Protein AF-A0A9X4C7E5-F1 (afdb_monomer_lite)

Organism: NCBI:txid2745512

Structure (mmCIF, N/CA/C/O backbone):
data_AF-A0A9X4C7E5-F1
#
_entry.id   AF-A0A9X4C7E5-F1
#
loop_
_atom_site.group_PDB
_atom_site.id
_atom_site.type_symbol
_atom_site.label_atom_id
_atom_site.label_alt_id
_atom_site.label_comp_id
_atom_site.label_asym_id
_atom_site.label_entity_id
_atom_site.label_seq_id
_atom_site.pdbx_PDB_ins_code
_atom_site.Cartn_x
_atom_site.Cartn_y
_atom_site.Cartn_z
_atom_site.occupancy
_atom_site.B_iso_or_equiv
_atom_site.auth_seq_id
_atom_site.auth_comp_id
_atom_site.auth_asym_id
_atom_site.auth_atom_id
_atom_site.pdbx_PDB_model_num
ATOM 1 N N . MET A 1 1 ? 2.922 12.675 26.746 1.00 37.78 1 MET A N 1
ATOM 2 C CA . MET A 1 1 ? 3.097 11.301 26.228 1.00 37.78 1 MET A CA 1
ATOM 3 C C . MET A 1 1 ? 2.728 11.333 24.755 1.00 37.78 1 MET A C 1
ATOM 5 O O . MET A 1 1 ? 1.551 11.490 24.468 1.00 37.78 1 MET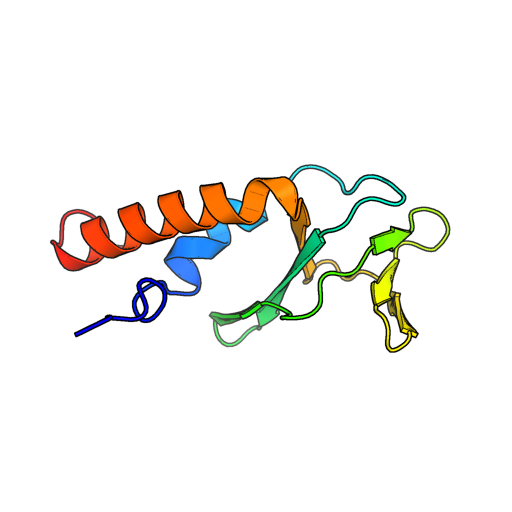 A O 1
ATOM 9 N N . ASN A 1 2 ? 3.703 11.260 23.844 1.00 40.12 2 ASN A N 1
ATOM 10 C CA . ASN A 1 2 ? 3.415 11.050 22.422 1.00 40.12 2 ASN A CA 1
ATOM 11 C C . ASN A 1 2 ? 2.929 9.608 22.277 1.00 40.12 2 ASN A C 1
ATOM 13 O O . ASN A 1 2 ? 3.735 8.680 22.313 1.00 40.12 2 ASN A O 1
ATOM 17 N N . ARG A 1 3 ? 1.609 9.409 22.223 1.00 50.41 3 ARG A N 1
ATOM 18 C CA . ARG A 1 3 ? 1.069 8.160 21.693 1.00 50.41 3 ARG A CA 1
ATOM 19 C C . ARG A 1 3 ? 1.379 8.191 20.207 1.00 50.41 3 ARG A C 1
ATOM 21 O O . ARG A 1 3 ? 1.004 9.150 19.545 1.00 50.41 3 ARG A O 1
ATOM 28 N N . ASP A 1 4 ? 2.119 7.196 19.742 1.00 53.78 4 ASP A N 1
ATOM 29 C CA . ASP A 1 4 ? 2.227 6.911 18.320 1.00 53.78 4 ASP A CA 1
ATOM 30 C C . ASP A 1 4 ? 0.789 6.775 17.788 1.00 53.78 4 ASP A C 1
ATOM 32 O O . ASP A 1 4 ? 0.082 5.862 18.236 1.00 53.78 4 ASP A O 1
ATOM 36 N N . PRO A 1 5 ? 0.300 7.733 16.980 1.00 52.72 5 PRO A N 1
ATOM 37 C CA . PRO A 1 5 ? -1.119 7.817 16.636 1.00 52.72 5 PRO A CA 1
ATOM 38 C C . PRO A 1 5 ? -1.571 6.584 15.832 1.00 52.72 5 PRO A C 1
ATOM 40 O O . PRO A 1 5 ? -2.727 6.173 15.897 1.00 52.72 5 PRO A O 1
ATOM 43 N N . TRP A 1 6 ? -0.609 5.882 15.230 1.00 60.09 6 TRP A N 1
ATOM 44 C CA . TRP A 1 6 ? -0.804 4.698 14.403 1.00 60.09 6 TRP A CA 1
ATOM 45 C C . TRP A 1 6 ? -0.857 3.377 15.175 1.00 60.09 6 TRP A C 1
ATOM 47 O O . TRP A 1 6 ? -1.202 2.356 14.588 1.00 60.09 6 TRP A O 1
ATOM 57 N N . ARG A 1 7 ? -0.545 3.357 16.483 1.00 65.56 7 ARG A N 1
ATOM 58 C CA . ARG A 1 7 ? -0.474 2.116 17.298 1.00 65.56 7 ARG A CA 1
ATOM 59 C C . ARG A 1 7 ? -1.780 1.311 17.307 1.00 65.56 7 ARG A C 1
ATOM 61 O O . ARG A 1 7 ? -1.811 0.139 17.670 1.00 65.56 7 ARG A O 1
ATOM 68 N N . ASP A 1 8 ? -2.849 1.993 16.952 1.00 77.44 8 ASP A N 1
ATOM 69 C CA . ASP A 1 8 ? -4.220 1.641 17.218 1.00 77.44 8 ASP A CA 1
ATOM 70 C C . ASP A 1 8 ? -5.027 1.375 15.935 1.00 77.44 8 ASP A C 1
ATOM 72 O O . ASP A 1 8 ? -6.172 0.922 16.017 1.00 77.44 8 ASP A O 1
ATOM 76 N N . VAL A 1 9 ? -4.430 1.626 14.766 1.00 81.50 9 VAL A N 1
ATOM 77 C CA . VAL A 1 9 ? -4.979 1.310 13.441 1.00 81.50 9 VAL A CA 1
ATOM 78 C C . VAL A 1 9 ? -4.705 -0.161 13.135 1.00 81.50 9 VAL A C 1
ATOM 80 O O . VAL A 1 9 ? -3.570 -0.624 13.234 1.00 81.50 9 VAL A O 1
ATOM 83 N N . THR A 1 10 ? -5.745 -0.912 12.779 1.00 82.62 10 THR A N 1
ATOM 84 C CA . THR A 1 10 ? -5.618 -2.324 12.386 1.00 82.62 10 THR A CA 1
ATOM 85 C C . THR A 1 10 ? -5.649 -2.501 10.873 1.00 82.62 10 THR A C 1
ATOM 87 O O . THR A 1 10 ? -6.012 -1.586 10.138 1.00 82.62 10 THR A O 1
ATOM 90 N N . ALA A 1 11 ? -5.283 -3.699 10.409 1.00 79.38 11 ALA A N 1
ATOM 91 C CA . ALA A 1 11 ? -5.373 -4.082 9.003 1.00 79.38 11 ALA A CA 1
ATOM 92 C C . ALA A 1 11 ? -6.764 -3.796 8.412 1.00 79.38 11 ALA A C 1
ATOM 94 O O . ALA A 1 11 ? -6.854 -3.173 7.364 1.00 79.38 11 ALA A O 1
ATOM 95 N N . GLU A 1 12 ? -7.831 -4.161 9.126 1.00 82.88 12 GLU A N 1
ATOM 96 C CA . GLU A 1 12 ? -9.228 -3.939 8.720 1.00 82.88 12 GLU A CA 1
ATOM 97 C C . GLU A 1 12 ? -9.591 -2.455 8.580 1.00 82.88 12 GLU A C 1
ATOM 99 O O . GLU A 1 12 ? -10.385 -2.087 7.721 1.00 82.88 12 GLU A O 1
ATOM 104 N N . ASP A 1 13 ? -9.001 -1.581 9.402 1.00 86.19 13 ASP A N 1
ATOM 105 C CA . ASP A 1 13 ? -9.271 -0.142 9.331 1.00 86.19 13 ASP A CA 1
ATOM 106 C C . ASP A 1 13 ? -8.641 0.481 8.072 1.00 86.19 13 ASP A C 1
ATOM 108 O O . ASP A 1 13 ? -9.118 1.506 7.573 1.00 86.19 13 ASP A O 1
A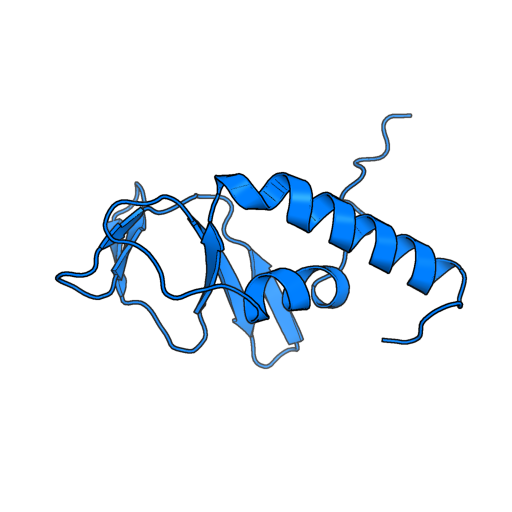TOM 112 N N . LEU A 1 14 ? -7.561 -0.126 7.573 1.00 86.94 14 LEU A N 1
ATOM 113 C CA . LEU A 1 14 ? -6.730 0.398 6.497 1.00 86.94 14 LEU A CA 1
ATOM 114 C C . LEU A 1 14 ? -6.994 -0.291 5.145 1.00 86.94 14 LEU A C 1
ATOM 116 O O . LEU A 1 14 ? -6.928 0.374 4.115 1.00 86.94 14 LEU A O 1
ATOM 120 N N . LEU A 1 15 ? -7.347 -1.580 5.138 1.00 88.25 15 LEU A N 1
ATOM 121 C CA . LEU A 1 15 ? -7.628 -2.384 3.941 1.00 88.25 15 LEU A CA 1
ATOM 122 C C . LEU A 1 15 ? -8.626 -1.721 2.967 1.00 88.25 15 LEU A C 1
ATOM 124 O O . LEU A 1 15 ? -8.323 -1.695 1.774 1.00 88.25 15 LEU A O 1
ATOM 128 N N . PRO A 1 16 ? -9.728 -1.080 3.415 1.00 89.81 16 PRO A N 1
ATOM 129 C CA . PRO A 1 16 ? -10.648 -0.403 2.500 1.00 89.81 16 PRO A CA 1
ATOM 130 C C . PRO A 1 16 ? -9.997 0.713 1.671 1.00 89.81 16 PRO A C 1
ATOM 132 O O . PRO A 1 16 ? -10.439 1.001 0.563 1.00 89.81 16 PRO A O 1
ATOM 135 N N . GLU A 1 17 ? -8.950 1.366 2.178 1.00 91.06 17 GLU A N 1
ATOM 136 C CA . GLU A 1 17 ? -8.235 2.405 1.419 1.00 91.06 17 GLU A CA 1
ATOM 137 C C . GLU A 1 17 ? -7.426 1.802 0.272 1.00 91.06 17 GLU A C 1
ATOM 139 O O . GLU A 1 17 ? -7.276 2.411 -0.783 1.00 91.06 17 GLU A O 1
ATOM 144 N N . PHE A 1 18 ? -6.928 0.589 0.481 1.00 90.00 18 PHE A N 1
ATOM 145 C CA . PHE A 1 18 ? -6.150 -0.159 -0.488 1.00 90.00 18 PHE A CA 1
ATOM 146 C C . PHE A 1 18 ? -7.028 -0.857 -1.538 1.00 90.00 18 PHE A C 1
ATOM 148 O O . PHE A 1 18 ? -6.671 -0.879 -2.712 1.00 90.00 18 PHE A O 1
ATOM 155 N N . GLU A 1 19 ? -8.182 -1.396 -1.143 1.00 86.25 19 GLU A N 1
ATOM 156 C CA . GLU A 1 19 ? -9.137 -2.056 -2.050 1.00 86.25 19 GLU A CA 1
ATOM 157 C C . GLU A 1 19 ? -9.766 -1.091 -3.062 1.00 86.25 19 GLU A C 1
ATOM 159 O O . GLU A 1 19 ? -10.065 -1.473 -4.190 1.00 86.25 19 GLU A O 1
ATOM 164 N N . ASN A 1 20 ? -9.935 0.176 -2.680 1.00 79.56 20 ASN A N 1
ATOM 165 C CA . ASN A 1 20 ? -10.515 1.209 -3.542 1.00 79.56 20 ASN A CA 1
ATOM 166 C C . ASN A 1 20 ? -9.496 1.867 -4.489 1.00 79.56 20 ASN A C 1
ATOM 168 O O . ASN A 1 20 ? -9.807 2.860 -5.154 1.00 79.56 20 ASN A O 1
ATOM 172 N N . SER A 1 21 ? -8.269 1.354 -4.531 1.00 79.00 21 SER A N 1
ATOM 173 C CA . SER A 1 21 ? -7.194 1.933 -5.324 1.00 79.00 21 SER A CA 1
ATOM 174 C C . SER A 1 21 ? -7.414 1.742 -6.822 1.00 79.00 21 SER A C 1
ATOM 176 O O . SER A 1 21 ? -7.873 0.701 -7.289 1.00 79.00 21 SER A O 1
ATOM 178 N N . GLN A 1 22 ? -7.062 2.766 -7.596 1.00 85.56 22 GLN A N 1
ATOM 179 C CA . GLN A 1 22 ? -7.101 2.708 -9.058 1.00 85.56 22 GLN A CA 1
ATOM 180 C C . GLN A 1 22 ? -5.938 1.876 -9.612 1.00 85.56 22 GLN A C 1
ATOM 182 O O . GLN A 1 22 ? -4.977 1.582 -8.900 1.00 85.56 22 GLN A O 1
ATOM 187 N N . GLU A 1 23 ? -5.996 1.526 -10.901 1.00 90.69 23 GLU A N 1
ATOM 188 C CA . GLU A 1 23 ? -4.870 0.875 -11.579 1.00 90.69 23 GLU A CA 1
ATOM 189 C C . GLU A 1 23 ? -3.563 1.671 -11.393 1.00 90.69 23 GLU A C 1
ATOM 191 O O . GLU A 1 23 ? -3.573 2.905 -11.451 1.00 90.69 23 GLU A O 1
ATOM 196 N N . PRO A 1 24 ? -2.424 0.991 -11.171 1.00 93.44 24 PRO A N 1
ATOM 197 C CA . PRO A 1 24 ? -1.168 1.670 -10.919 1.00 93.44 24 PRO A CA 1
ATOM 198 C C . PRO A 1 24 ? -0.622 2.343 -12.191 1.00 93.44 24 PRO A C 1
ATOM 200 O O . PRO A 1 24 ? -0.635 1.795 -13.296 1.00 93.44 24 PRO A O 1
ATOM 203 N N . GLU A 1 25 ? -0.103 3.552 -12.013 1.00 95.25 25 GLU A N 1
ATOM 204 C CA . GLU A 1 25 ? 0.486 4.405 -13.037 1.00 95.25 25 GLU A CA 1
ATOM 205 C C . GLU A 1 25 ? 1.985 4.118 -13.165 1.00 95.25 25 GLU A C 1
ATOM 207 O O . GLU A 1 25 ? 2.710 3.992 -12.173 1.00 95.25 25 GLU A O 1
ATOM 212 N N . ASP A 1 26 ? 2.467 4.008 -14.404 1.00 96.94 26 ASP A N 1
ATOM 213 C CA . ASP A 1 26 ? 3.872 3.705 -14.679 1.00 96.94 26 ASP A CA 1
ATOM 214 C C . ASP A 1 26 ? 4.797 4.804 -14.136 1.00 96.94 26 ASP A C 1
ATOM 216 O O . ASP A 1 26 ? 4.592 5.991 -14.390 1.00 96.94 26 ASP A O 1
ATOM 220 N N . GLY A 1 27 ?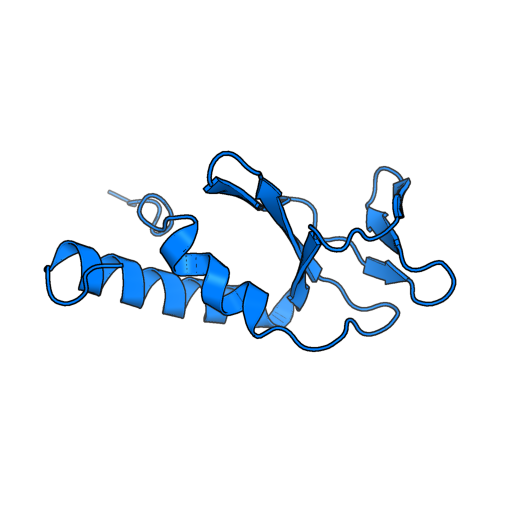 5.826 4.409 -13.387 1.00 95.38 27 GLY A N 1
ATOM 221 C CA . GLY A 1 27 ? 6.798 5.327 -12.796 1.00 95.38 27 GLY A CA 1
ATOM 222 C C . GLY A 1 27 ? 6.322 6.083 -11.550 1.00 95.38 27 GLY A C 1
ATOM 223 O O . GLY A 1 27 ? 7.092 6.883 -11.017 1.00 95.38 27 GLY A O 1
ATOM 224 N N . ALA A 1 28 ? 5.109 5.840 -11.046 1.00 96.12 28 ALA A N 1
ATOM 225 C CA . ALA A 1 28 ? 4.635 6.425 -9.790 1.00 96.12 28 ALA A CA 1
ATOM 226 C C . ALA A 1 28 ? 5.072 5.605 -8.561 1.00 96.12 28 ALA A C 1
ATOM 228 O O . ALA A 1 28 ? 5.346 4.407 -8.663 1.00 96.12 28 ALA A O 1
ATOM 229 N N . ARG A 1 29 ? 5.148 6.263 -7.393 1.00 96.12 29 ARG A N 1
ATOM 230 C CA . ARG A 1 29 ? 5.486 5.639 -6.100 1.00 96.12 29 ARG A CA 1
ATOM 231 C C . ARG A 1 29 ? 4.245 5.176 -5.359 1.00 96.12 29 ARG A C 1
ATOM 233 O O . ARG A 1 29 ? 3.256 5.908 -5.270 1.00 96.12 29 ARG A O 1
ATOM 240 N N . TYR A 1 30 ? 4.351 4.002 -4.754 1.00 96.06 30 TYR A N 1
ATOM 241 C CA . TYR A 1 30 ? 3.249 3.352 -4.064 1.00 96.06 30 TYR A CA 1
ATOM 242 C C . TYR A 1 30 ? 3.624 2.933 -2.652 1.00 96.06 30 TYR A C 1
ATOM 244 O O . TYR A 1 30 ? 4.773 2.632 -2.334 1.00 96.06 30 TYR A O 1
ATOM 252 N N . VAL A 1 31 ? 2.610 2.883 -1.802 1.00 94.62 31 VAL A N 1
ATOM 253 C CA . VAL A 1 31 ? 2.580 1.994 -0.651 1.00 94.62 31 VAL A CA 1
ATOM 254 C C . VAL A 1 31 ? 2.039 0.668 -1.138 1.00 94.62 31 VAL A C 1
ATOM 256 O O . VAL A 1 31 ? 0.958 0.643 -1.715 1.00 94.62 31 VAL A O 1
ATOM 259 N N . VAL A 1 32 ? 2.770 -0.414 -0.901 1.00 93.62 32 VAL A N 1
ATOM 260 C CA . VAL A 1 32 ? 2.305 -1.763 -1.224 1.00 93.62 32 VAL A CA 1
ATOM 261 C C . VAL A 1 32 ? 2.007 -2.484 0.078 1.00 93.62 32 VAL A C 1
ATOM 263 O O . VAL A 1 32 ? 2.761 -2.368 1.048 1.00 93.62 32 VAL A O 1
ATOM 266 N N . ALA A 1 33 ? 0.908 -3.218 0.101 1.00 92.06 33 ALA A N 1
ATOM 267 C CA . ALA A 1 33 ? 0.519 -4.083 1.193 1.00 92.06 33 ALA A CA 1
ATOM 268 C C . ALA A 1 33 ? 0.175 -5.474 0.658 1.00 92.06 33 ALA A C 1
ATOM 270 O O . ALA A 1 33 ? -0.152 -5.636 -0.512 1.00 92.06 33 ALA A O 1
ATOM 271 N N . ARG A 1 34 ? 0.258 -6.487 1.512 1.00 89.25 34 ARG A N 1
ATOM 272 C CA . ARG A 1 34 ? -0.199 -7.846 1.213 1.00 89.25 34 ARG A CA 1
ATOM 273 C C . ARG A 1 34 ? -1.166 -8.298 2.267 1.00 89.25 34 ARG A C 1
ATOM 275 O O . ARG A 1 34 ? -0.862 -8.147 3.447 1.00 89.25 34 ARG A O 1
ATOM 282 N N . HIS A 1 35 ? -2.276 -8.878 1.843 1.00 81.25 35 HIS A N 1
ATOM 283 C CA . HIS A 1 35 ? -3.230 -9.492 2.749 1.00 81.25 35 HIS A CA 1
ATOM 284 C C . HIS A 1 35 ? -3.039 -11.009 2.705 1.00 81.25 35 HIS A C 1
ATOM 286 O O . HIS A 1 35 ? -3.362 -11.653 1.708 1.00 81.25 35 HIS A O 1
ATOM 292 N N . GLY A 1 36 ? -2.428 -11.558 3.756 1.00 73.50 36 GLY A N 1
ATOM 293 C CA . GLY A 1 36 ? -2.173 -12.990 3.867 1.00 73.50 36 GLY A CA 1
ATOM 294 C C . GLY A 1 36 ? -3.444 -13.794 4.175 1.00 73.50 36 GLY A C 1
ATOM 295 O O . GLY A 1 36 ? -4.432 -13.242 4.661 1.00 73.50 36 GLY A O 1
ATOM 296 N N . PRO A 1 37 ? -3.426 -15.122 3.954 1.00 75.06 37 PRO A N 1
ATOM 297 C CA . PRO A 1 37 ? -4.559 -16.009 4.249 1.00 75.06 37 PRO A CA 1
ATOM 298 C C . PRO A 1 37 ? -4.891 -16.110 5.749 1.00 75.06 37 PRO A C 1
ATOM 300 O O . PRO A 1 37 ? -5.930 -16.647 6.121 1.00 75.06 37 PRO A O 1
ATOM 303 N N . ASP A 1 38 ? -4.006 -15.615 6.611 1.00 77.31 38 ASP A N 1
ATOM 304 C CA . ASP A 1 38 ? -4.170 -15.501 8.059 1.00 77.31 38 ASP A CA 1
ATOM 305 C C . ASP A 1 38 ? -4.917 -14.225 8.492 1.00 77.31 38 ASP A C 1
ATOM 307 O O . ASP A 1 38 ? -5.099 -14.002 9.689 1.00 77.31 38 ASP A O 1
ATOM 311 N N . GLY A 1 39 ? -5.356 -13.393 7.540 1.00 71.62 39 GLY A N 1
ATOM 312 C CA . GLY A 1 39 ? -6.023 -12.120 7.815 1.00 71.62 39 GLY A CA 1
ATOM 313 C C . GLY A 1 39 ? -5.056 -11.002 8.216 1.00 71.62 39 GLY A C 1
ATOM 314 O O . GLY A 1 39 ? -5.485 -9.939 8.667 1.00 71.62 39 GLY A O 1
ATOM 315 N N . ILE A 1 40 ? -3.741 -11.224 8.093 1.00 77.94 40 ILE A N 1
ATOM 316 C CA . ILE A 1 40 ? -2.733 -10.223 8.435 1.00 77.94 40 ILE A CA 1
ATOM 317 C C . ILE A 1 40 ? -2.406 -9.398 7.194 1.00 77.94 40 ILE A C 1
ATOM 319 O O . ILE A 1 40 ? -1.947 -9.916 6.173 1.00 77.94 40 ILE A O 1
ATOM 323 N N . MET A 1 41 ? -2.589 -8.081 7.301 1.00 82.75 41 MET A N 1
ATOM 324 C CA . MET A 1 41 ? -2.117 -7.148 6.286 1.00 82.75 41 MET A CA 1
ATOM 325 C C . MET A 1 41 ? -0.698 -6.677 6.608 1.00 82.75 41 MET A C 1
ATOM 327 O O . MET A 1 41 ? -0.457 -6.016 7.617 1.00 82.75 41 MET A O 1
ATOM 331 N N . THR A 1 42 ? 0.248 -6.998 5.730 1.00 85.19 42 THR A N 1
ATOM 332 C CA . THR A 1 42 ? 1.640 -6.551 5.819 1.00 85.19 42 THR A CA 1
ATOM 333 C C . THR A 1 42 ? 1.844 -5.362 4.895 1.00 85.19 42 THR A C 1
ATOM 335 O O . THR A 1 42 ? 1.845 -5.527 3.680 1.00 85.19 42 THR A O 1
ATOM 338 N N . VAL A 1 43 ? 2.045 -4.170 5.458 1.00 85.69 43 VAL A N 1
ATOM 339 C CA . VAL A 1 43 ? 2.393 -2.964 4.692 1.00 85.69 43 VAL A CA 1
ATOM 340 C C . VAL A 1 43 ? 3.911 -2.872 4.563 1.00 85.69 43 VAL A C 1
ATOM 342 O O . VAL A 1 43 ? 4.628 -2.859 5.564 1.00 85.69 43 VAL A O 1
ATOM 345 N N . TYR A 1 44 ? 4.418 -2.782 3.336 1.00 84.19 44 TYR A N 1
ATOM 346 C CA . TYR A 1 44 ? 5.844 -2.602 3.095 1.00 84.19 44 TYR A CA 1
ATOM 347 C C . TYR A 1 44 ? 6.284 -1.183 3.477 1.00 84.19 44 TYR A C 1
ATOM 349 O O . TYR A 1 44 ? 5.741 -0.184 2.999 1.00 84.19 44 TYR A O 1
ATOM 357 N N . THR A 1 45 ? 7.318 -1.093 4.318 1.00 83.25 45 THR A N 1
ATOM 358 C CA . THR A 1 45 ? 7.914 0.191 4.723 1.00 83.25 45 THR A CA 1
ATOM 359 C C . THR A 1 45 ? 8.555 0.915 3.542 1.00 83.25 45 THR A C 1
ATOM 361 O O . THR A 1 45 ? 8.497 2.139 3.444 1.00 83.25 45 THR A O 1
ATOM 364 N N . LEU A 1 46 ? 9.182 0.160 2.635 1.00 88.81 46 LEU A N 1
ATOM 365 C CA . LEU A 1 46 ? 9.772 0.714 1.423 1.00 88.81 46 LEU A CA 1
ATOM 366 C C . LEU A 1 46 ? 8.677 0.999 0.398 1.00 88.81 46 LEU A C 1
ATOM 368 O O . LEU A 1 46 ? 7.793 0.176 0.181 1.00 88.81 46 LEU A O 1
ATOM 372 N N . ARG A 1 47 ? 8.778 2.164 -0.242 1.00 94.25 47 ARG A N 1
ATOM 373 C CA . ARG A 1 47 ? 7.819 2.670 -1.226 1.00 94.25 47 ARG A CA 1
ATOM 374 C C . ARG A 1 47 ? 8.353 2.400 -2.637 1.00 94.25 47 ARG A C 1
ATOM 376 O O . ARG A 1 47 ? 9.239 3.140 -3.077 1.00 94.25 47 ARG A O 1
ATOM 383 N N . PRO A 1 48 ? 7.931 1.319 -3.316 1.00 96.50 48 PRO A N 1
ATOM 384 C CA . PRO A 1 48 ? 8.432 1.008 -4.646 1.00 96.50 48 PRO A CA 1
ATOM 385 C C . PRO A 1 48 ? 7.834 1.929 -5.710 1.00 96.50 48 PRO A C 1
ATOM 387 O O . PRO A 1 48 ? 6.785 2.545 -5.513 1.00 96.50 48 PRO A O 1
ATOM 390 N N . TYR A 1 49 ? 8.484 1.957 -6.872 1.00 97.44 49 TYR A N 1
ATOM 391 C CA . TYR A 1 49 ? 7.889 2.483 -8.099 1.00 97.44 49 TYR A CA 1
ATOM 392 C C . TYR A 1 49 ? 7.167 1.368 -8.858 1.00 97.44 49 TYR A C 1
ATOM 394 O O . TYR A 1 49 ? 7.673 0.247 -8.911 1.00 97.44 49 TYR A O 1
ATOM 402 N N . TYR A 1 50 ? 6.033 1.658 -9.490 1.00 97.38 50 TYR A N 1
ATOM 403 C CA . TYR A 1 50 ? 5.420 0.709 -10.422 1.00 97.38 50 TYR A CA 1
ATOM 404 C C . TYR A 1 50 ? 6.101 0.765 -11.794 1.00 97.38 50 TYR A C 1
ATOM 406 O O . TYR A 1 50 ? 6.427 1.845 -12.288 1.00 97.38 50 TYR A O 1
ATOM 414 N N . ARG A 1 51 ? 6.315 -0.399 -12.418 1.00 97.25 51 ARG A N 1
ATOM 415 C CA . ARG A 1 51 ? 6.810 -0.528 -13.794 1.00 97.25 51 ARG A CA 1
ATOM 416 C C . ARG A 1 51 ? 5.816 -1.311 -14.637 1.00 97.25 51 ARG A C 1
ATOM 418 O O . ARG A 1 51 ? 5.741 -2.533 -14.521 1.00 97.25 51 ARG A O 1
ATOM 425 N N . LYS A 1 52 ? 5.135 -0.626 -15.552 1.00 96.69 52 LYS A N 1
ATOM 426 C CA . LYS A 1 52 ? 4.115 -1.215 -16.431 1.00 96.69 52 LYS A CA 1
ATOM 427 C C . LYS A 1 52 ? 4.699 -2.201 -17.442 1.00 96.69 52 LYS A C 1
ATOM 429 O O . LYS A 1 52 ? 4.083 -3.219 -17.726 1.00 96.69 52 LYS A O 1
ATOM 434 N N . ALA A 1 53 ? 5.899 -1.928 -17.961 1.00 96.44 53 ALA A N 1
ATOM 435 C CA . ALA A 1 53 ? 6.539 -2.767 -18.983 1.00 96.44 53 ALA A CA 1
ATOM 436 C C . ALA A 1 53 ? 6.807 -4.215 -18.528 1.00 96.44 53 ALA A C 1
ATOM 438 O O . ALA A 1 53 ? 6.904 -5.108 -19.364 1.00 96.44 53 ALA A O 1
ATOM 439 N N . SER A 1 54 ? 6.951 -4.434 -17.221 1.00 96.06 54 SER A N 1
ATOM 440 C CA . SER A 1 54 ? 7.243 -5.739 -16.619 1.00 96.06 54 SER A CA 1
ATOM 441 C C . SER A 1 54 ? 6.229 -6.154 -15.552 1.00 96.06 54 SER A C 1
ATOM 443 O O . SER A 1 54 ? 6.486 -7.133 -14.861 1.00 96.06 54 SER A O 1
ATOM 445 N N . ASP A 1 55 ? 5.138 -5.396 -15.398 1.00 96.06 55 ASP A N 1
ATOM 446 C CA . ASP A 1 55 ? 4.145 -5.522 -14.320 1.00 96.06 55 ASP A CA 1
ATOM 447 C C . ASP A 1 55 ? 4.786 -5.824 -12.949 1.00 96.06 55 ASP A C 1
ATOM 449 O O . ASP A 1 55 ? 4.647 -6.904 -12.370 1.00 96.06 55 ASP A O 1
ATOM 453 N N . SER A 1 56 ? 5.613 -4.891 -12.468 1.00 96.81 56 SER A N 1
ATOM 454 C CA . SER A 1 56 ? 6.469 -5.133 -11.300 1.00 96.81 56 SER A CA 1
ATOM 455 C C . SER A 1 56 ? 6.642 -3.912 -10.407 1.00 96.81 56 SER A C 1
ATOM 457 O O . SER A 1 56 ? 6.742 -2.786 -10.897 1.00 96.81 56 SER A O 1
ATOM 459 N N . TRP A 1 57 ? 6.827 -4.162 -9.116 1.00 96.56 57 TRP A N 1
ATOM 460 C CA . TRP A 1 57 ? 7.277 -3.196 -8.122 1.00 96.56 57 TRP A CA 1
ATOM 461 C C . TRP A 1 57 ? 8.804 -3.098 -8.120 1.00 96.56 57 TRP A C 1
ATOM 463 O O . TRP A 1 57 ? 9.505 -4.089 -7.913 1.00 96.56 57 TRP A O 1
ATOM 473 N N . LEU A 1 58 ? 9.341 -1.900 -8.335 1.00 96.50 58 LEU A N 1
ATOM 474 C CA . LEU A 1 58 ? 10.768 -1.608 -8.248 1.00 96.50 58 LEU A CA 1
ATOM 475 C C . LEU A 1 58 ? 11.106 -1.050 -6.862 1.00 96.50 58 LEU A C 1
ATOM 477 O O . LEU A 1 58 ? 10.874 0.128 -6.581 1.00 96.50 58 LEU A O 1
ATOM 481 N N . PHE A 1 59 ? 11.690 -1.894 -6.017 1.00 93.50 59 PHE A N 1
ATOM 482 C CA . PHE A 1 59 ? 12.276 -1.518 -4.735 1.00 93.50 59 PHE A CA 1
ATOM 483 C C . PHE A 1 59 ? 13.748 -1.124 -4.902 1.00 93.50 59 PHE A C 1
ATOM 485 O O . PHE A 1 59 ? 14.396 -1.434 -5.903 1.00 93.50 59 PHE A O 1
ATOM 492 N N . THR A 1 60 ? 14.320 -0.494 -3.876 1.00 89.38 60 THR A N 1
ATOM 493 C CA . THR A 1 60 ? 15.764 -0.208 -3.821 1.00 89.38 60 TH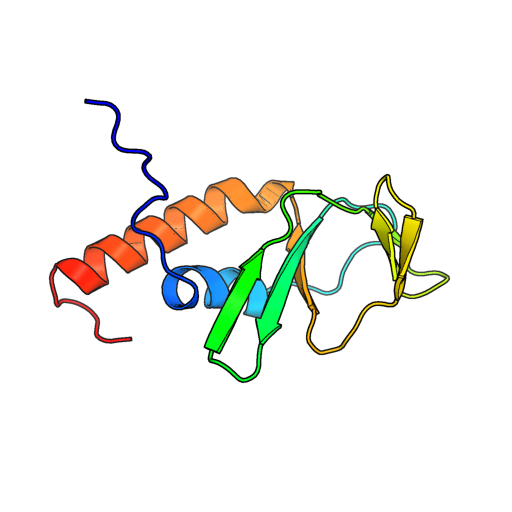R A CA 1
ATOM 494 C C . THR A 1 60 ? 16.621 -1.476 -3.798 1.00 89.38 60 THR A C 1
ATOM 496 O O . THR A 1 60 ? 17.762 -1.447 -4.246 1.00 89.38 60 THR A O 1
ATOM 499 N N . SER A 1 61 ? 16.077 -2.589 -3.298 1.00 89.38 61 SER A N 1
ATOM 500 C CA . SER A 1 61 ? 16.725 -3.904 -3.249 1.00 89.38 61 SER A CA 1
ATOM 501 C C . SER A 1 61 ? 16.578 -4.721 -4.537 1.00 89.38 61 SER A C 1
ATOM 503 O O . SER A 1 61 ? 17.235 -5.752 -4.670 1.00 89.38 61 SER A O 1
ATOM 505 N N . GLY A 1 62 ? 15.729 -4.294 -5.475 1.00 92.81 62 GLY A N 1
ATOM 506 C CA . GLY A 1 62 ? 15.449 -5.023 -6.710 1.00 92.81 62 GLY A CA 1
ATOM 507 C C . GLY A 1 62 ? 13.991 -4.925 -7.151 1.00 92.81 62 GLY A C 1
ATOM 508 O O . GLY A 1 62 ? 13.170 -4.251 -6.533 1.00 92.81 62 GLY A O 1
ATOM 509 N N . SER A 1 63 ? 13.667 -5.602 -8.250 1.00 93.94 63 SER A N 1
ATOM 510 C CA . SER A 1 63 ? 12.306 -5.673 -8.784 1.00 93.94 63 SER A CA 1
ATOM 511 C C . SER A 1 63 ? 11.588 -6.944 -8.346 1.00 93.94 63 SER A C 1
ATOM 513 O O . SER A 1 63 ? 12.174 -8.025 -8.375 1.00 93.94 63 SER A O 1
ATOM 515 N N . GLN A 1 64 ? 10.301 -6.822 -8.049 1.00 94.38 64 GLN A N 1
ATOM 516 C CA . GLN A 1 64 ? 9.414 -7.928 -7.712 1.00 94.38 64 GLN A CA 1
ATOM 517 C C . GLN A 1 64 ? 8.172 -7.874 -8.603 1.00 94.38 64 GLN A C 1
ATOM 519 O O . GLN A 1 64 ? 7.570 -6.813 -8.743 1.00 94.38 64 GLN A O 1
ATOM 524 N N . ALA A 1 65 ? 7.798 -8.998 -9.216 1.00 95.00 65 ALA A N 1
ATOM 525 C CA . ALA A 1 65 ? 6.574 -9.082 -10.013 1.00 95.00 65 ALA A CA 1
ATOM 526 C C . ALA A 1 65 ? 5.343 -8.791 -9.142 1.00 95.00 65 ALA A C 1
ATOM 528 O O . ALA A 1 65 ? 5.300 -9.220 -7.983 1.00 95.00 65 ALA A O 1
ATOM 529 N N . ARG A 1 66 ? 4.373 -8.060 -9.697 1.00 92.56 66 ARG A N 1
ATOM 530 C CA . ARG A 1 66 ? 3.105 -7.791 -9.021 1.00 92.56 66 ARG A CA 1
ATOM 531 C C . ARG A 1 66 ? 2.296 -9.084 -8.923 1.00 92.56 66 ARG A C 1
ATOM 533 O O . ARG A 1 66 ? 2.283 -9.890 -9.852 1.00 92.56 66 ARG A O 1
ATOM 540 N N . SER A 1 67 ? 1.655 -9.274 -7.779 1.00 90.00 67 SER A N 1
ATOM 541 C CA . SER A 1 67 ? 0.709 -10.360 -7.522 1.00 90.00 67 SER A CA 1
ATOM 542 C C . SER A 1 67 ? -0.709 -9.808 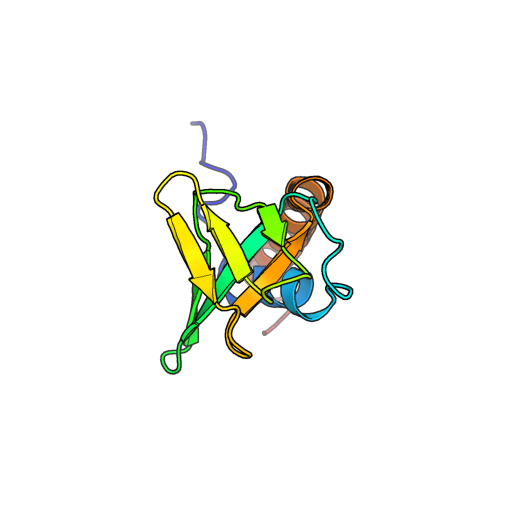-7.404 1.00 90.00 67 SER A C 1
ATOM 544 O O . SER A 1 67 ? -0.887 -8.656 -7.014 1.00 90.00 67 SER A O 1
ATOM 546 N N . ASP A 1 68 ? -1.713 -10.647 -7.648 1.00 87.00 68 ASP A N 1
ATOM 547 C CA . ASP A 1 68 ? -3.117 -10.328 -7.346 1.00 87.00 68 ASP A CA 1
ATOM 548 C C . ASP A 1 68 ? -3.371 -10.194 -5.831 1.00 87.00 68 ASP A C 1
ATOM 550 O O . ASP A 1 68 ? -4.373 -9.629 -5.406 1.00 87.00 68 ASP A O 1
ATOM 554 N N . GLU A 1 69 ? -2.444 -10.687 -5.004 1.00 87.00 69 GLU A N 1
ATOM 555 C CA . GLU A 1 69 ? -2.443 -10.509 -3.544 1.00 87.00 69 GLU A CA 1
ATOM 556 C C . GLU A 1 69 ? -1.813 -9.177 -3.098 1.00 87.00 69 GLU A C 1
ATOM 558 O O . GLU A 1 69 ? -1.838 -8.842 -1.907 1.00 87.00 69 GLU A O 1
ATOM 563 N N . ASP A 1 70 ? -1.191 -8.443 -4.028 1.00 90.62 70 ASP A N 1
ATOM 564 C CA . ASP A 1 70 ? -0.633 -7.134 -3.731 1.00 90.62 70 ASP A CA 1
ATOM 565 C C . ASP A 1 70 ? -1.749 -6.096 -3.782 1.00 90.62 70 ASP A C 1
ATOM 567 O O . ASP A 1 70 ? -2.410 -5.890 -4.794 1.00 90.62 70 ASP A O 1
ATOM 571 N N . TYR A 1 71 ? -1.881 -5.376 -2.686 1.00 93.19 71 TYR A N 1
ATOM 572 C CA . TYR A 1 71 ? -2.684 -4.183 -2.575 1.00 93.19 71 TYR A CA 1
ATOM 573 C C . TYR A 1 71 ? -1.775 -2.968 -2.692 1.00 93.19 71 TYR A C 1
ATOM 575 O O . TYR A 1 71 ? -0.632 -2.991 -2.230 1.00 93.19 71 TYR A O 1
ATOM 583 N N . TRP A 1 72 ? -2.260 -1.878 -3.276 1.00 94.31 72 TRP A N 1
ATOM 584 C CA . TRP A 1 72 ? -1.440 -0.683 -3.440 1.00 94.31 72 TRP A CA 1
ATOM 585 C C . TRP A 1 72 ? -2.231 0.593 -3.219 1.00 94.31 72 TRP A C 1
ATOM 587 O O . TRP A 1 72 ? -3.426 0.654 -3.467 1.00 94.31 72 TRP A O 1
ATOM 597 N N . LEU A 1 73 ? -1.538 1.644 -2.807 1.00 94.75 73 LEU A N 1
ATOM 598 C CA . LEU A 1 73 ? -2.076 2.995 -2.728 1.00 94.75 73 LEU A CA 1
ATOM 599 C C . LEU A 1 73 ? -0.993 3.977 -3.187 1.00 94.75 73 LEU A C 1
ATOM 601 O O . LEU A 1 73 ? 0.160 3.816 -2.772 1.00 94.75 73 LEU A O 1
ATOM 605 N N . PRO A 1 74 ? -1.297 4.982 -4.028 1.00 95.06 74 PRO A N 1
ATOM 606 C CA . PRO A 1 74 ? -0.327 6.021 -4.357 1.00 95.06 74 PRO A CA 1
ATOM 607 C C . PRO A 1 74 ? 0.258 6.642 -3.084 1.00 95.06 74 PRO A C 1
ATOM 609 O O . PRO A 1 74 ? -0.488 7.030 -2.188 1.00 95.06 74 PRO A O 1
ATOM 612 N N . GLU A 1 75 ? 1.583 6.788 -3.007 1.00 94.06 75 GLU A N 1
ATOM 613 C CA . GLU A 1 75 ? 2.258 7.300 -1.799 1.00 94.06 75 GLU A CA 1
ATOM 614 C C . GLU A 1 75 ? 1.692 8.659 -1.360 1.00 94.06 75 GLU A C 1
ATOM 616 O O . GLU A 1 75 ? 1.471 8.888 -0.176 1.00 94.06 75 GLU A O 1
ATOM 621 N N . ARG A 1 76 ? 1.358 9.522 -2.329 1.00 92.94 76 ARG A N 1
ATOM 622 C CA . ARG A 1 76 ? 0.755 10.844 -2.097 1.00 92.94 76 ARG A CA 1
ATOM 623 C C . ARG A 1 76 ? -0.615 10.816 -1.406 1.00 92.94 76 ARG A C 1
ATOM 625 O O . ARG A 1 76 ? -1.036 11.842 -0.896 1.00 92.94 76 ARG A O 1
ATOM 632 N N . GLN A 1 77 ? -1.324 9.688 -1.446 1.00 93.38 77 GLN A N 1
ATOM 633 C CA . GLN A 1 77 ? -2.647 9.518 -0.832 1.00 93.38 77 GLN A CA 1
ATOM 634 C C . GLN A 1 77 ? -2.564 8.822 0.531 1.00 93.38 77 GLN A C 1
ATOM 636 O O . GLN A 1 77 ? -3.575 8.715 1.223 1.00 93.38 77 GLN A O 1
ATOM 641 N N . PHE A 1 78 ? -1.384 8.329 0.920 1.00 91.19 78 PHE A N 1
ATOM 642 C CA . PHE A 1 78 ? -1.249 7.484 2.101 1.00 91.19 78 PHE A CA 1
ATOM 643 C C . PHE A 1 78 ? -1.547 8.222 3.400 1.00 91.19 78 PHE A C 1
ATOM 645 O O . PHE A 1 78 ? -2.231 7.668 4.251 1.00 91.19 78 PHE A O 1
ATOM 652 N N . ASP A 1 79 ? -1.101 9.468 3.539 1.00 89.81 79 ASP A N 1
ATOM 653 C CA . ASP A 1 79 ? -1.345 10.237 4.763 1.00 89.81 79 ASP A CA 1
ATOM 654 C C . ASP A 1 79 ? -2.850 10.463 4.986 1.00 89.81 79 ASP A C 1
ATOM 656 O O . ASP A 1 79 ? -3.358 10.250 6.085 1.00 89.81 79 ASP A O 1
ATOM 660 N N . GLU A 1 80 ? -3.595 10.793 3.927 1.00 91.81 80 GLU A N 1
ATOM 661 C CA . GLU A 1 80 ? -5.053 10.950 4.003 1.00 91.81 80 GLU A CA 1
ATOM 662 C C . GLU A 1 80 ? -5.773 9.621 4.268 1.00 91.81 80 GLU A C 1
ATOM 664 O O . GLU A 1 80 ? -6.732 9.573 5.040 1.00 91.81 80 GLU A O 1
ATOM 669 N N . ALA A 1 81 ? -5.317 8.531 3.644 1.00 91.38 81 ALA A N 1
ATOM 670 C CA . ALA A 1 81 ? -5.839 7.190 3.895 1.00 91.38 81 ALA A CA 1
ATOM 671 C C . ALA A 1 81 ? -5.630 6.767 5.353 1.00 91.38 81 ALA A C 1
ATOM 673 O O . ALA A 1 81 ? -6.529 6.201 5.975 1.00 91.38 81 ALA A O 1
ATOM 674 N N . MET A 1 82 ? -4.471 7.098 5.921 1.00 89.69 82 MET A N 1
ATOM 675 C CA . MET A 1 82 ? -4.171 6.853 7.323 1.00 89.69 82 MET A CA 1
ATOM 676 C C . MET A 1 82 ? -5.088 7.658 8.250 1.00 89.69 82 MET A C 1
ATOM 678 O O . MET A 1 82 ? -5.627 7.079 9.187 1.00 89.69 82 MET A O 1
ATOM 682 N N . THR A 1 83 ? -5.362 8.936 7.963 1.00 90.88 83 THR A N 1
ATOM 683 C CA . THR A 1 83 ? -6.351 9.720 8.731 1.00 90.88 83 THR A CA 1
ATOM 684 C C . THR A 1 83 ? -7.742 9.076 8.703 1.00 90.88 83 THR A C 1
ATOM 686 O O . THR A 1 83 ? -8.376 8.929 9.746 1.00 90.88 83 THR A O 1
ATOM 689 N N . ARG A 1 84 ? -8.210 8.603 7.539 1.00 91.75 84 ARG A N 1
ATOM 690 C CA . ARG A 1 84 ? -9.502 7.892 7.441 1.00 91.75 84 ARG A CA 1
ATOM 691 C C . ARG A 1 84 ? -9.503 6.563 8.205 1.00 91.75 84 ARG A C 1
ATOM 693 O O . ARG A 1 84 ? -10.505 6.202 8.825 1.00 91.75 84 ARG A O 1
ATOM 700 N N . ALA A 1 85 ? -8.387 5.837 8.194 1.00 90.19 85 ALA A N 1
ATOM 701 C CA . ALA A 1 85 ? -8.232 4.607 8.967 1.00 90.19 85 ALA A CA 1
ATOM 702 C C . ALA A 1 85 ? -8.238 4.873 10.485 1.00 90.19 85 ALA A C 1
ATOM 704 O O . ALA A 1 85 ? -8.822 4.103 11.249 1.00 90.19 85 ALA A O 1
ATOM 705 N N . GLU A 1 86 ? -7.654 5.984 10.938 1.00 89.38 86 GLU A N 1
ATOM 706 C CA . GLU A 1 86 ? -7.729 6.413 12.337 1.00 89.38 86 GLU A CA 1
ATOM 707 C C . GLU A 1 86 ? -9.162 6.729 12.767 1.00 89.38 86 GLU A C 1
ATOM 709 O O . GLU A 1 86 ? -9.594 6.270 13.827 1.00 89.38 86 GLU A O 1
ATOM 714 N N . GLU A 1 87 ? -9.915 7.465 11.948 1.00 90.06 87 GLU A N 1
ATOM 715 C CA . GLU A 1 87 ? -11.328 7.756 12.209 1.00 90.06 87 GLU A CA 1
ATOM 716 C C . GLU A 1 87 ? -12.138 6.460 12.361 1.00 90.06 87 GLU A C 1
ATOM 718 O O . GLU A 1 87 ? -12.892 6.305 13.327 1.00 90.06 87 GLU A O 1
ATOM 723 N N . ARG A 1 88 ? -11.924 5.479 11.472 1.00 89.25 88 ARG A N 1
ATOM 724 C CA . ARG A 1 88 ? -12.551 4.151 11.585 1.00 89.25 88 ARG A CA 1
ATOM 725 C C . ARG A 1 88 ? -12.149 3.421 12.863 1.00 89.25 88 ARG A C 1
ATOM 727 O O . ARG A 1 88 ? -13.029 2.929 13.576 1.00 89.25 88 ARG A O 1
ATOM 734 N N . SER A 1 89 ? -10.864 3.424 13.216 1.00 87.88 89 SER A N 1
ATOM 735 C CA . SER A 1 89 ? -10.394 2.808 14.462 1.00 87.88 89 SER A CA 1
ATOM 736 C C . SER A 1 89 ? -11.050 3.447 15.693 1.00 87.88 89 SER A C 1
ATOM 738 O O . SER A 1 89 ? -11.493 2.738 16.605 1.00 87.88 89 SER A O 1
ATOM 740 N N . GLN A 1 90 ? -11.193 4.777 15.715 1.00 86.62 90 GLN A N 1
ATOM 741 C CA . GLN A 1 90 ? -11.885 5.491 16.791 1.00 86.62 90 GLN A CA 1
ATOM 742 C C . GLN A 1 90 ? -13.363 5.094 16.881 1.00 86.62 90 GLN A C 1
ATOM 744 O O . GLN A 1 90 ? -13.838 4.759 17.968 1.00 86.62 90 GLN A O 1
ATOM 749 N N . LEU A 1 91 ? -14.082 5.062 15.758 1.00 86.25 91 LEU A 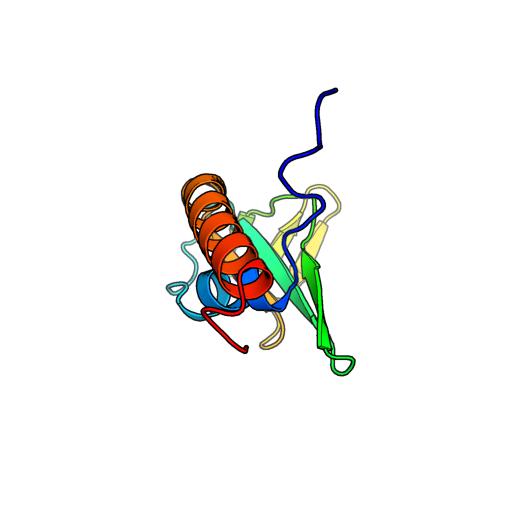N 1
ATOM 750 C CA . LEU A 1 91 ? -15.492 4.657 15.723 1.00 86.25 91 LEU A CA 1
ATOM 751 C C . LEU A 1 91 ? -15.694 3.213 16.200 1.00 86.25 91 LEU A C 1
ATOM 753 O O . LEU A 1 91 ? -16.620 2.943 16.974 1.00 86.25 91 LEU A O 1
ATOM 757 N N . ARG A 1 92 ? -14.805 2.296 15.803 1.00 84.31 92 ARG A N 1
ATOM 758 C CA . ARG A 1 92 ? -14.824 0.899 16.258 1.00 84.31 92 ARG A CA 1
ATOM 759 C C . ARG A 1 92 ? -14.626 0.794 17.769 1.00 84.31 92 ARG A C 1
ATOM 761 O O . ARG A 1 92 ? -15.360 0.077 18.445 1.00 84.31 92 ARG A O 1
ATOM 768 N N . ARG A 1 93 ? -13.680 1.551 18.331 1.00 82.00 93 ARG A N 1
ATOM 769 C CA . ARG A 1 93 ? -13.413 1.581 19.785 1.00 82.00 93 ARG A CA 1
ATOM 770 C C . ARG A 1 93 ? -14.569 2.133 20.600 1.00 82.00 93 ARG A C 1
ATOM 772 O O . ARG A 1 93 ? -14.780 1.697 21.727 1.00 82.00 93 ARG A O 1
ATOM 779 N N . LEU A 1 94 ? -15.309 3.081 20.036 1.00 83.56 94 LEU A N 1
ATOM 780 C CA . LEU A 1 94 ? -16.514 3.633 20.649 1.00 83.56 94 LEU A CA 1
ATOM 781 C C . LEU A 1 94 ? -17.726 2.691 20.526 1.00 83.56 94 LEU A C 1
ATOM 783 O O . LEU A 1 94 ? -18.791 3.008 21.049 1.00 83.56 94 LEU A O 1
ATOM 787 N N . GLY A 1 95 ? -17.584 1.540 19.855 1.00 75.88 95 GLY A N 1
ATOM 788 C CA . GLY A 1 95 ? -18.666 0.578 19.635 1.00 75.88 95 GLY A CA 1
ATOM 789 C C . GLY A 1 95 ? -19.723 1.058 18.638 1.00 75.88 95 GLY A C 1
ATOM 790 O O . GLY A 1 95 ? -20.805 0.480 18.578 1.00 75.88 95 GLY A O 1
ATOM 791 N N . ILE A 1 96 ? -19.420 2.115 17.875 1.00 71.62 96 ILE A N 1
ATOM 792 C CA . ILE A 1 96 ? -20.328 2.724 16.892 1.00 71.62 96 ILE A CA 1
ATOM 793 C C . ILE A 1 96 ? -20.328 1.910 15.590 1.00 71.62 96 ILE A C 1
ATOM 795 O O . ILE A 1 96 ? -21.345 1.839 14.907 1.00 71.62 96 ILE A O 1
ATOM 799 N N . PHE A 1 97 ? -19.216 1.238 15.286 1.00 58.94 97 PHE A N 1
ATOM 800 C CA . PHE A 1 97 ? -19.086 0.291 14.182 1.00 58.94 97 PHE A CA 1
ATOM 801 C C . PHE A 1 97 ? -18.541 -1.043 14.699 1.00 58.94 97 PHE A C 1
ATOM 803 O O . PHE A 1 97 ? -17.543 -1.077 15.419 1.00 58.94 97 PHE A O 1
ATOM 810 N N . LYS A 1 98 ? -19.180 -2.149 14.312 1.00 51.62 98 LYS A N 1
ATOM 811 C CA . LYS A 1 98 ? -18.512 -3.452 14.256 1.00 51.62 98 LYS A CA 1
ATOM 812 C C . LYS A 1 98 ? -17.999 -3.613 12.830 1.00 51.62 98 LYS A C 1
ATOM 814 O O . LYS A 1 98 ? -18.780 -3.398 11.905 1.00 51.62 98 LYS A O 1
ATOM 819 N N . ALA A 1 99 ? -16.705 -3.901 12.702 1.00 51.78 99 ALA A N 1
ATOM 820 C CA . ALA A 1 99 ? -16.145 -4.460 11.477 1.00 51.78 99 ALA A CA 1
ATOM 821 C C . ALA A 1 99 ? -16.890 -5.757 11.122 1.00 51.78 99 ALA A C 1
ATOM 823 O O . ALA A 1 99 ? -17.301 -6.466 12.078 1.00 51.78 99 ALA A O 1
#

Foldseek 3Di:
DPDPLLPQQAPVLLVVQQVPADDADAQFWKFKWFQDPVRHIRIDPFIFGAHPVQCWTQTPVGIDHDDPRITIDGPVCVVVSSVSSSVVSVCVVVVVDDD

Sequence (99 aa):
MNRDPWRDVTAEDLLPEFENSQEPEDGARYVVARHGPDGIMTVYTLRPYYRKASDSWLFTSGSQARSDEDYWLPERQFDEAMTRAEERSQLRRLGIFKA

Secondary structure (DSSP, 8-state):
----GGGG--HHHHHHHHHTPPPPPTT-BEEEEEE-TTS-EEE-SS-PEEEGGGTEEEETTEEEE--TTEEEEEHHHHHHHHHHHHHHHHHHHTTS---

Radius of gyration: 14.6 Å; chains: 1; bounding box: 37×27×45 Å

pLDDT: mean 85.35, std 12.94, range [37.78, 97.44]